Protein AF-A0A178MD14-F1 (afdb_monomer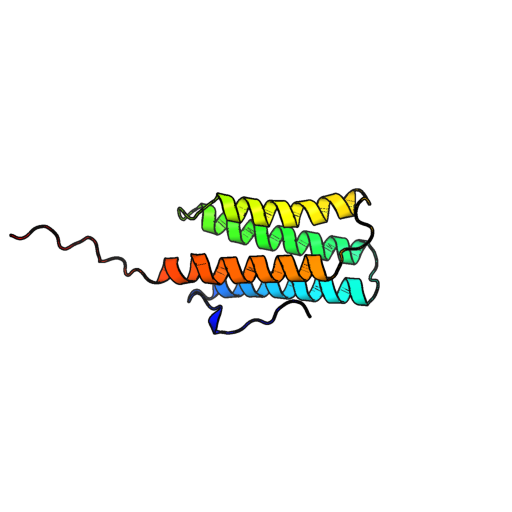)

Organism: NCBI:txid1285242

Structure (mmCIF, N/CA/C/O backbone):
data_AF-A0A178MD14-F1
#
_entry.id   AF-A0A178MD14-F1
#
loop_
_atom_site.group_PDB
_atom_site.id
_atom_site.type_symbol
_atom_site.label_atom_id
_atom_site.label_alt_id
_atom_site.label_comp_id
_atom_site.label_asym_id
_atom_site.label_entity_id
_atom_site.label_seq_id
_atom_site.pdbx_PDB_ins_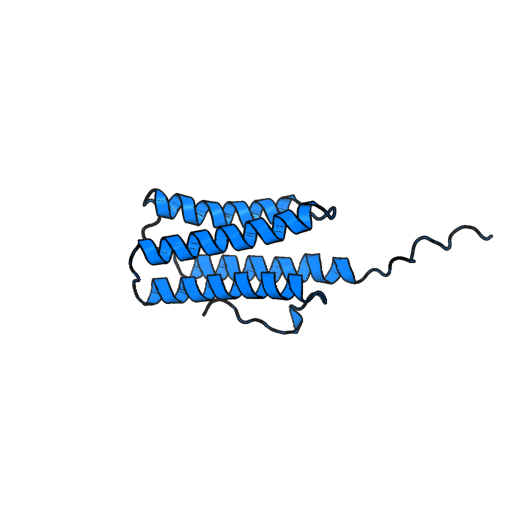code
_atom_site.Cartn_x
_atom_site.Cartn_y
_atom_site.Cartn_z
_atom_site.occupancy
_atom_site.B_iso_or_equiv
_atom_site.auth_seq_id
_atom_site.auth_comp_id
_atom_site.auth_asym_id
_atom_site.auth_atom_id
_atom_site.pdbx_PDB_model_num
ATOM 1 N N . MET A 1 1 ? -11.196 -6.171 -1.883 1.00 85.44 1 MET A N 1
ATOM 2 C CA . MET A 1 1 ? -10.036 -6.292 -2.787 1.00 85.44 1 MET A CA 1
ATOM 3 C C . MET A 1 1 ? -9.678 -4.927 -3.364 1.00 85.44 1 MET A C 1
ATOM 5 O O . MET A 1 1 ? -10.593 -4.176 -3.715 1.00 85.44 1 MET A O 1
ATOM 9 N N . ILE A 1 2 ? -8.381 -4.612 -3.435 1.00 94.25 2 ILE A N 1
ATOM 10 C CA . ILE A 1 2 ? -7.825 -3.321 -3.877 1.00 94.25 2 ILE A CA 1
ATOM 11 C C . ILE A 1 2 ? -7.278 -3.395 -5.301 1.00 94.25 2 ILE A C 1
ATOM 13 O O . ILE A 1 2 ? -7.577 -2.521 -6.110 1.00 94.25 2 ILE A O 1
ATOM 17 N N . ALA A 1 3 ? -6.505 -4.434 -5.618 1.00 90.88 3 ALA A N 1
ATOM 18 C CA . ALA A 1 3 ? -5.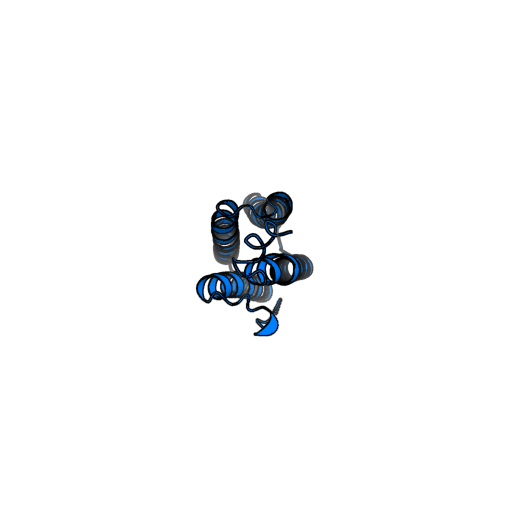884 -4.609 -6.927 1.00 90.88 3 ALA A CA 1
ATOM 19 C C . ALA A 1 3 ? -5.620 -6.092 -7.217 1.00 90.88 3 ALA A C 1
ATOM 21 O O . ALA A 1 3 ? -5.420 -6.878 -6.295 1.00 90.88 3 ALA A O 1
ATOM 22 N N . ILE A 1 4 ? -5.594 -6.475 -8.492 1.00 91.94 4 ILE A N 1
ATOM 23 C CA . ILE A 1 4 ? -5.219 -7.823 -8.936 1.00 91.94 4 ILE A CA 1
ATOM 24 C C . ILE A 1 4 ? -3.991 -7.696 -9.831 1.00 91.94 4 ILE A C 1
ATOM 26 O O . ILE A 1 4 ? -3.924 -6.789 -10.660 1.00 91.94 4 ILE A O 1
ATOM 30 N N . TRP A 1 5 ? -3.028 -8.603 -9.660 1.00 92.94 5 TRP A N 1
ATOM 31 C CA . TRP A 1 5 ? -1.923 -8.730 -10.600 1.00 92.94 5 TRP A CA 1
ATOM 32 C C . TRP A 1 5 ? -2.427 -9.265 -11.942 1.00 92.94 5 TRP A C 1
ATOM 34 O O . TRP A 1 5 ? -3.032 -10.334 -12.004 1.00 92.94 5 TRP A O 1
ATOM 44 N N . ASP A 1 6 ? -2.125 -8.537 -13.010 1.00 91.06 6 ASP A N 1
ATOM 45 C CA . ASP A 1 6 ? -2.3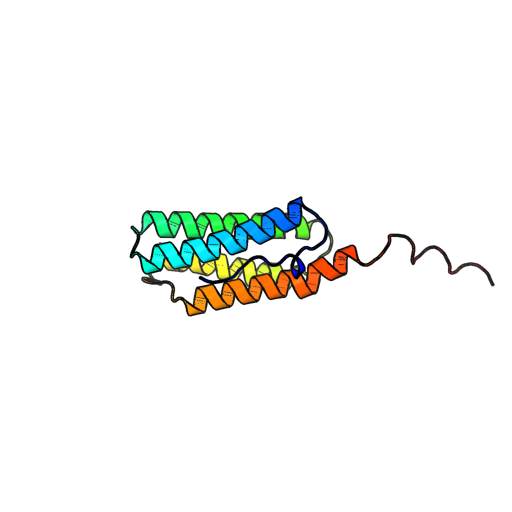50 -8.943 -14.392 1.00 91.06 6 ASP A CA 1
ATOM 46 C C . ASP A 1 6 ? -0.986 -9.035 -15.088 1.00 91.06 6 ASP A C 1
ATOM 48 O O . ASP A 1 6 ? -0.125 -8.190 -14.854 1.00 91.06 6 ASP A O 1
ATOM 52 N N . ASN A 1 7 ? -0.767 -10.033 -15.949 1.00 89.38 7 ASN A N 1
ATOM 53 C CA . ASN A 1 7 ? 0.516 -10.202 -16.646 1.00 89.38 7 ASN A CA 1
ATOM 54 C C . ASN A 1 7 ? 0.894 -9.003 -17.532 1.00 89.38 7 ASN A C 1
ATOM 56 O O . ASN A 1 7 ? 2.066 -8.832 -17.847 1.00 89.38 7 ASN A O 1
ATOM 60 N N . ARG A 1 8 ? -0.059 -8.139 -17.894 1.00 89.62 8 ARG A N 1
ATOM 61 C CA . ARG A 1 8 ? 0.193 -6.859 -18.574 1.00 89.62 8 ARG A CA 1
ATOM 62 C C . ARG A 1 8 ? 0.924 -5.837 -17.699 1.00 89.62 8 ARG A C 1
ATOM 64 O O . ARG A 1 8 ? 1.373 -4.826 -18.224 1.00 89.62 8 ARG A O 1
ATOM 71 N N . LEU A 1 9 ? 0.988 -6.066 -16.387 1.00 89.25 9 LEU A N 1
ATOM 72 C CA . LEU A 1 9 ? 1.786 -5.283 -15.442 1.00 89.25 9 LEU A CA 1
ATOM 73 C C . LEU A 1 9 ? 3.230 -5.782 -15.346 1.00 89.25 9 LEU A C 1
ATOM 75 O O . LEU A 1 9 ? 4.036 -5.118 -14.707 1.00 89.25 9 LEU A O 1
ATOM 79 N N . SER A 1 10 ? 3.556 -6.931 -15.948 1.00 91.56 10 SER A N 1
ATOM 80 C CA . SER A 1 10 ? 4.933 -7.416 -15.975 1.00 91.56 10 SER A CA 1
ATOM 81 C C . SER A 1 10 ? 5.825 -6.418 -16.698 1.00 91.56 10 SER A C 1
ATOM 83 O O . SER A 1 10 ? 5.476 -5.920 -17.773 1.00 91.56 10 SER A O 1
ATOM 85 N N . VAL A 1 11 ? 6.990 -6.164 -16.115 1.00 88.12 11 VAL A N 1
ATOM 86 C CA . VAL A 1 11 ? 8.015 -5.307 -16.709 1.00 88.12 11 VAL A CA 1
ATOM 87 C C . VAL A 1 11 ? 9.149 -6.110 -17.322 1.00 88.12 11 VAL A C 1
ATOM 89 O O . VAL A 1 11 ? 10.128 -5.504 -17.715 1.00 88.12 11 VAL A O 1
ATOM 92 N N . GLY A 1 12 ? 9.038 -7.442 -17.408 1.00 88.81 12 GLY A N 1
ATOM 93 C CA . GLY A 1 12 ? 10.033 -8.317 -18.041 1.00 88.81 12 GLY A CA 1
ATOM 94 C C . GLY A 1 12 ? 11.181 -8.775 -17.133 1.00 88.81 12 GLY A C 1
ATOM 95 O O . GLY A 1 12 ? 11.955 -9.646 -17.524 1.00 88.81 12 GLY A O 1
ATOM 96 N N . ASP A 1 13 ? 11.272 -8.259 -15.904 1.00 88.50 13 ASP A N 1
ATOM 97 C CA . ASP A 1 13 ? 12.207 -8.725 -14.871 1.00 88.50 13 ASP A CA 1
ATOM 98 C C . ASP A 1 13 ? 11.442 -9.432 -13.746 1.00 88.50 13 ASP A C 1
ATOM 100 O O . ASP A 1 13 ? 10.608 -8.841 -13.060 1.00 88.50 13 ASP A O 1
ATOM 104 N N . ALA A 1 14 ? 11.747 -10.713 -13.531 1.00 91.81 14 ALA A N 1
ATOM 105 C CA . ALA A 1 14 ? 11.039 -11.540 -12.557 1.00 91.81 14 ALA A CA 1
ATOM 106 C C . ALA A 1 14 ? 11.206 -11.067 -11.101 1.00 91.81 14 ALA A C 1
ATOM 108 O O . ALA A 1 14 ? 10.298 -11.270 -10.289 1.00 91.81 14 ALA A O 1
ATOM 109 N N . GLY A 1 15 ? 12.349 -10.461 -10.766 1.00 91.56 15 GLY A N 1
ATOM 110 C CA . GLY A 1 15 ? 12.607 -9.884 -9.449 1.00 91.56 15 GLY A CA 1
ATOM 111 C C . GLY A 1 15 ? 11.766 -8.634 -9.226 1.00 91.56 15 GLY A C 1
ATOM 112 O O . GLY A 1 15 ? 11.097 -8.522 -8.199 1.00 91.56 15 GLY A O 1
ATOM 113 N N . ILE A 1 16 ? 11.710 -7.752 -10.224 1.00 90.38 16 ILE A N 1
ATOM 114 C CA . ILE A 1 16 ? 10.875 -6.546 -10.181 1.00 90.38 16 ILE A CA 1
ATOM 115 C C . ILE A 1 16 ? 9.390 -6.904 -10.101 1.00 90.38 16 ILE A C 1
ATOM 117 O O . ILE A 1 16 ? 8.674 -6.426 -9.222 1.00 90.38 16 ILE A O 1
ATOM 121 N N . ASP A 1 17 ? 8.940 -7.834 -10.941 1.00 93.25 17 ASP A N 1
ATOM 122 C CA . ASP A 1 17 ? 7.558 -8.308 -10.934 1.00 93.25 17 ASP A CA 1
ATOM 123 C C . ASP A 1 17 ? 7.177 -8.938 -9.583 1.00 93.25 17 ASP A C 1
ATOM 125 O O . ASP A 1 17 ? 6.021 -8.894 -9.154 1.00 93.25 17 ASP A O 1
ATOM 129 N N . ALA A 1 18 ? 8.122 -9.589 -8.895 1.00 95.69 18 ALA A N 1
ATOM 130 C CA . ALA A 1 18 ? 7.891 -10.118 -7.553 1.00 95.69 18 ALA A CA 1
ATOM 131 C C . ALA A 1 18 ? 7.710 -8.993 -6.519 1.00 95.69 18 ALA A C 1
ATOM 133 O O . ALA A 1 18 ? 6.806 -9.078 -5.682 1.00 95.69 18 ALA A O 1
ATOM 134 N N . GLU A 1 19 ? 8.503 -7.923 -6.599 1.00 95.50 19 GLU A N 1
ATOM 135 C CA . GLU A 1 19 ? 8.353 -6.738 -5.747 1.00 95.50 19 GLU A CA 1
ATOM 136 C C . GLU A 1 19 ? 7.018 -6.022 -5.991 1.00 95.50 19 GLU A C 1
ATOM 138 O O . GLU A 1 19 ? 6.303 -5.698 -5.037 1.00 95.50 19 GLU A O 1
ATOM 143 N N . HIS A 1 20 ? 6.616 -5.843 -7.253 1.00 95.69 20 HIS A N 1
ATOM 144 C CA . HIS A 1 20 ? 5.320 -5.250 -7.588 1.00 95.69 20 HIS A CA 1
ATOM 145 C C . HIS A 1 20 ? 4.149 -6.065 -7.048 1.00 95.69 20 HIS A C 1
ATOM 147 O O . HIS A 1 20 ? 3.234 -5.499 -6.441 1.00 95.69 20 HIS A O 1
ATOM 153 N N . ARG A 1 21 ? 4.184 -7.392 -7.229 1.00 97.00 21 ARG A N 1
ATOM 154 C CA . ARG A 1 21 ? 3.171 -8.309 -6.684 1.00 97.00 21 ARG A CA 1
ATOM 155 C C . ARG A 1 21 ? 3.098 -8.229 -5.168 1.00 97.00 21 ARG A C 1
ATOM 157 O O . ARG A 1 21 ? 1.997 -8.211 -4.621 1.00 97.00 21 ARG A O 1
ATOM 164 N N . LEU A 1 22 ? 4.242 -8.142 -4.491 1.00 97.69 22 LEU A N 1
ATOM 165 C CA . LEU A 1 22 ? 4.290 -8.005 -3.038 1.00 97.69 22 LEU A CA 1
ATOM 166 C C . LEU A 1 22 ? 3.549 -6.747 -2.568 1.00 97.69 22 LEU A C 1
ATOM 168 O O . LEU A 1 22 ? 2.738 -6.835 -1.648 1.00 97.69 22 LEU A O 1
ATOM 172 N N . VAL A 1 23 ? 3.770 -5.596 -3.208 1.00 97.56 23 VAL A N 1
ATOM 173 C CA . VAL A 1 23 ? 3.080 -4.351 -2.832 1.00 97.56 23 VAL A CA 1
ATOM 174 C C . VAL A 1 23 ? 1.568 -4.456 -3.051 1.00 97.56 23 VAL A C 1
ATOM 176 O O . VAL A 1 23 ? 0.801 -4.081 -2.163 1.00 97.56 23 VAL A O 1
ATOM 179 N N . LEU A 1 24 ? 1.117 -5.024 -4.176 1.00 97.06 24 LEU A N 1
ATOM 180 C CA . LEU A 1 24 ? -0.316 -5.244 -4.416 1.00 97.06 24 LEU A CA 1
ATOM 181 C C . LEU A 1 24 ? -0.939 -6.205 -3.392 1.00 97.06 24 LEU A C 1
ATOM 183 O O . LEU A 1 24 ? -2.045 -5.959 -2.907 1.00 97.06 24 LEU A O 1
ATOM 187 N N . ASN A 1 25 ? -0.226 -7.271 -3.024 1.00 97.75 25 ASN A N 1
ATOM 188 C CA . ASN A 1 25 ? -0.680 -8.227 -2.016 1.00 97.75 25 ASN A CA 1
ATOM 189 C C . ASN A 1 25 ? -0.819 -7.577 -0.638 1.00 97.75 25 ASN A C 1
ATOM 191 O O . ASN A 1 25 ? -1.842 -7.771 0.009 1.00 97.75 25 ASN A O 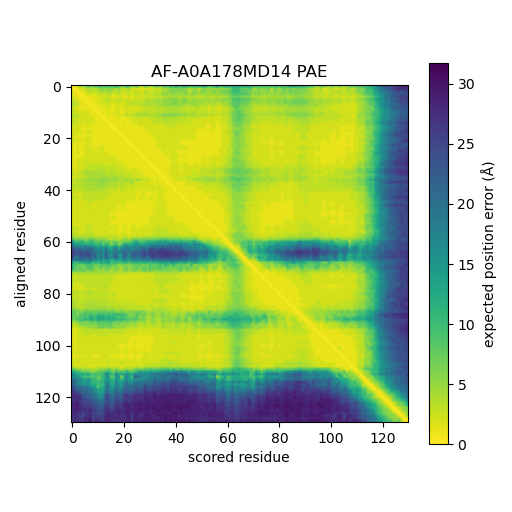1
ATOM 195 N N . LEU A 1 26 ? 0.144 -6.749 -0.223 1.00 98.00 26 LEU A N 1
ATOM 196 C CA . LEU A 1 26 ? 0.086 -6.027 1.052 1.00 98.00 26 LEU A CA 1
ATOM 197 C C . LEU A 1 26 ? -1.076 -5.024 1.100 1.00 98.00 26 LEU A C 1
ATOM 199 O O . LEU A 1 26 ? -1.714 -4.866 2.137 1.00 98.00 26 LEU A O 1
ATOM 203 N N . LEU A 1 27 ? -1.408 -4.379 -0.022 1.00 97.12 27 LEU A N 1
ATOM 204 C CA . LEU A 1 27 ? -2.593 -3.517 -0.110 1.00 97.12 27 LEU A CA 1
ATOM 205 C C . LEU A 1 27 ? -3.903 -4.311 0.011 1.00 97.12 27 LEU A C 1
ATOM 207 O O . LEU A 1 27 ? -4.841 -3.856 0.664 1.00 97.12 27 LEU A O 1
ATOM 211 N N . ASN A 1 28 ? -3.974 -5.497 -0.597 1.00 97.12 28 ASN A N 1
ATOM 212 C CA . ASN A 1 28 ? -5.122 -6.391 -0.439 1.00 97.12 28 ASN A CA 1
ATOM 213 C C . ASN A 1 28 ? -5.233 -6.940 0.988 1.00 97.12 28 ASN A C 1
ATOM 215 O O . ASN A 1 28 ? -6.340 -7.038 1.510 1.00 97.12 28 ASN A O 1
ATOM 219 N N . GLU A 1 29 ? -4.109 -7.272 1.621 1.00 96.06 29 GLU A N 1
ATOM 220 C CA . GLU A 1 29 ? -4.063 -7.704 3.017 1.00 96.06 29 GLU A CA 1
ATOM 221 C C . GLU A 1 29 ? -4.549 -6.591 3.946 1.00 96.06 29 GLU A C 1
ATOM 223 O O . GLU A 1 29 ? -5.387 -6.852 4.805 1.00 96.06 29 GLU A O 1
ATOM 228 N N . LEU A 1 30 ? -4.122 -5.342 3.714 1.00 95.38 30 LEU A N 1
ATOM 229 C CA . LEU A 1 30 ? -4.614 -4.178 4.453 1.00 95.38 30 LEU A CA 1
ATOM 230 C C . LEU A 1 30 ? -6.145 -4.047 4.368 1.00 95.38 30 LEU A C 1
ATOM 232 O O . LEU A 1 30 ? -6.810 -3.871 5.384 1.00 95.38 30 LEU A O 1
ATOM 236 N N . ASP A 1 31 ? -6.729 -4.207 3.181 1.00 95.06 31 ASP A N 1
ATOM 237 C CA . ASP A 1 31 ? -8.189 -4.173 3.000 1.00 95.06 31 ASP A CA 1
ATOM 238 C C . ASP A 1 31 ? -8.901 -5.282 3.793 1.00 95.06 31 ASP A C 1
ATOM 240 O O . ASP A 1 31 ? -9.949 -5.035 4.390 1.00 95.06 31 ASP A O 1
ATOM 244 N N . VAL A 1 32 ? -8.306 -6.477 3.879 1.00 94.12 32 VAL A N 1
ATOM 245 C CA . VAL A 1 32 ? -8.840 -7.581 4.691 1.00 94.12 32 VAL A CA 1
ATOM 246 C C . VAL A 1 32 ? -8.718 -7.292 6.186 1.00 94.12 32 VAL A C 1
ATOM 248 O O . VAL A 1 32 ? -9.714 -7.425 6.896 1.00 94.12 32 VAL A O 1
ATOM 251 N N . VAL A 1 33 ? -7.544 -6.879 6.683 1.00 93.31 33 VAL A N 1
ATOM 252 C CA . VAL A 1 33 ? -7.342 -6.631 8.126 1.00 93.31 33 VAL A CA 1
ATOM 253 C C . VAL A 1 33 ? -8.252 -5.515 8.641 1.00 93.31 33 VAL A C 1
ATOM 255 O O . VAL A 1 33 ? -8.749 -5.617 9.761 1.00 93.31 33 VAL A O 1
ATOM 258 N N . PHE A 1 34 ? -8.551 -4.498 7.823 1.00 88.31 34 PHE A N 1
ATOM 259 C CA . PHE A 1 34 ? -9.548 -3.485 8.177 1.00 88.31 34 PHE A CA 1
ATOM 260 C C . PHE A 1 34 ? -10.976 -4.032 8.136 1.00 88.31 34 PHE A C 1
ATOM 262 O O . PHE A 1 34 ? -11.741 -3.780 9.067 1.00 88.31 34 PHE A O 1
ATOM 269 N N . ALA A 1 35 ? -11.339 -4.808 7.110 1.00 89.56 35 ALA A N 1
ATOM 270 C CA . ALA A 1 35 ? -12.683 -5.376 6.985 1.00 89.56 35 ALA A CA 1
ATOM 271 C C . ALA A 1 35 ? -13.056 -6.311 8.149 1.00 89.56 35 ALA A C 1
ATOM 273 O O . ALA A 1 35 ? -14.223 -6.373 8.533 1.00 89.56 35 ALA A O 1
ATOM 274 N N . VAL A 1 36 ? -12.077 -7.015 8.726 1.00 92.56 36 VAL A N 1
ATOM 275 C CA . VAL A 1 36 ? -12.287 -7.924 9.869 1.00 92.56 36 VAL A CA 1
ATOM 276 C C . VAL A 1 36 ? -12.038 -7.270 11.231 1.00 92.56 36 VAL A C 1
ATOM 278 O O . VAL A 1 36 ? -12.029 -7.974 12.238 1.00 92.56 36 VAL A O 1
ATOM 281 N N . ALA A 1 37 ? -11.819 -5.950 11.276 1.00 91.31 37 ALA A N 1
ATOM 282 C CA . ALA A 1 37 ? -11.478 -5.212 12.495 1.00 91.31 37 ALA A CA 1
ATOM 283 C C . ALA A 1 37 ? -10.318 -5.864 13.278 1.00 91.31 37 ALA A C 1
ATOM 285 O O . ALA A 1 37 ? -10.401 -6.090 14.488 1.00 91.31 37 ALA A O 1
ATOM 286 N N . ALA A 1 38 ? -9.240 -6.207 12.566 1.00 93.06 38 ALA A N 1
ATOM 287 C CA . ALA A 1 38 ? -8.083 -6.868 13.153 1.00 93.06 38 ALA A CA 1
ATOM 288 C C . ALA A 1 38 ? -7.466 -6.041 14.301 1.00 93.06 38 ALA A C 1
ATOM 290 O O . ALA A 1 38 ? -7.554 -4.808 14.305 1.00 93.06 38 ALA A O 1
ATOM 291 N N . PRO A 1 39 ? -6.780 -6.691 15.261 1.00 93.88 39 PRO A N 1
ATOM 292 C CA . PRO A 1 39 ? -6.098 -5.989 16.340 1.00 93.88 39 PRO A CA 1
ATOM 293 C C . PRO A 1 39 ? -5.127 -4.929 15.815 1.00 93.88 39 PRO A C 1
ATOM 295 O O . PRO A 1 39 ? -4.438 -5.146 14.817 1.00 93.88 39 PRO A O 1
ATOM 298 N N . ARG A 1 40 ? -4.998 -3.814 16.543 1.00 91.69 40 ARG A N 1
ATOM 299 C CA . ARG A 1 40 ? -4.176 -2.663 16.133 1.00 91.69 40 ARG A CA 1
ATOM 300 C C . ARG A 1 40 ? -2.746 -3.049 15.722 1.00 91.69 40 ARG A C 1
ATOM 302 O O . ARG A 1 40 ? -2.222 -2.533 14.741 1.00 91.69 40 ARG A O 1
ATOM 309 N N . VAL A 1 41 ? -2.143 -3.993 16.448 1.00 94.00 41 VAL A N 1
ATOM 310 C CA . VAL A 1 41 ? -0.792 -4.518 16.178 1.00 94.00 41 VAL A CA 1
ATOM 311 C C . VAL A 1 41 ? -0.680 -5.242 14.830 1.00 94.00 41 VAL A C 1
ATOM 313 O O . VAL A 1 41 ? 0.368 -5.194 14.195 1.00 94.00 41 VAL A O 1
ATOM 316 N N . VAL A 1 42 ? -1.749 -5.894 14.365 1.00 95.50 42 VAL A N 1
ATOM 317 C CA . VAL A 1 42 ? -1.777 -6.593 13.070 1.00 95.50 42 VAL A CA 1
ATOM 318 C C . VAL A 1 42 ? -1.783 -5.578 11.931 1.00 95.50 42 VAL A C 1
ATOM 320 O O . VAL A 1 42 ? -0.987 -5.690 11.002 1.00 95.50 42 VAL A O 1
ATOM 323 N N . VAL A 1 43 ? -2.626 -4.550 12.040 1.00 94.31 43 VAL A N 1
ATOM 324 C CA . VAL A 1 43 ? -2.675 -3.444 11.073 1.00 94.31 43 VAL A CA 1
ATOM 325 C C . VAL A 1 43 ? -1.330 -2.717 11.010 1.00 94.31 43 VAL A C 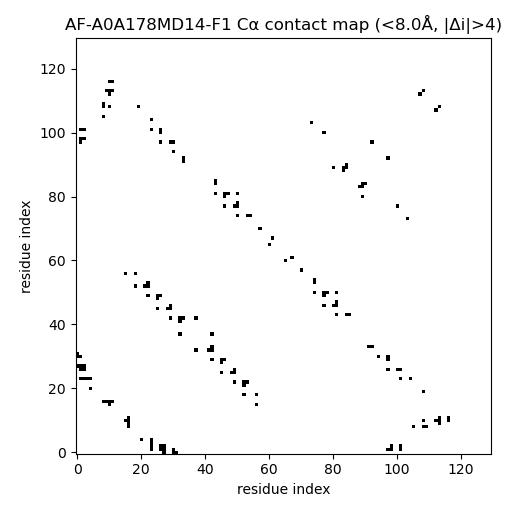1
ATOM 327 O O . VAL A 1 43 ? -0.821 -2.452 9.924 1.00 94.31 43 VAL A O 1
ATOM 330 N N . GLU A 1 44 ? -0.720 -2.454 12.167 1.00 95.00 44 GLU A N 1
ATOM 331 C CA . GLU A 1 44 ? 0.601 -1.828 12.262 1.00 95.00 44 GLU A CA 1
ATOM 332 C C . GLU A 1 44 ? 1.669 -2.638 11.518 1.00 95.00 44 GLU A C 1
ATOM 334 O O . GLU A 1 44 ? 2.349 -2.113 10.638 1.00 95.00 44 GLU A O 1
ATOM 339 N N . LYS A 1 45 ? 1.754 -3.947 11.786 1.00 96.81 45 LYS A N 1
ATOM 340 C CA . LYS A 1 45 ? 2.687 -4.860 11.106 1.00 96.81 45 LYS A CA 1
ATOM 341 C C . LYS A 1 45 ? 2.490 -4.871 9.587 1.00 96.81 45 LYS A C 1
ATOM 343 O O . LYS A 1 45 ? 3.479 -4.897 8.851 1.00 96.81 45 LYS A O 1
ATOM 348 N N . ALA A 1 46 ? 1.241 -4.841 9.121 1.00 96.50 46 ALA A N 1
ATOM 349 C CA . ALA A 1 46 ? 0.915 -4.796 7.698 1.00 96.50 46 ALA A CA 1
ATOM 350 C C . ALA A 1 46 ? 1.344 -3.463 7.052 1.00 96.50 46 ALA A C 1
ATOM 352 O O . ALA A 1 46 ? 1.958 -3.464 5.983 1.00 96.50 46 ALA A O 1
ATOM 353 N N . LEU A 1 47 ? 1.110 -2.328 7.721 1.00 96.81 47 LEU A N 1
ATOM 354 C CA . LEU A 1 47 ? 1.565 -1.010 7.260 1.00 96.81 47 LEU A CA 1
ATOM 355 C C . LEU A 1 47 ? 3.091 -0.911 7.214 1.00 96.81 47 LEU A C 1
ATOM 357 O O . LEU A 1 47 ? 3.650 -0.437 6.226 1.00 96.81 47 LEU A O 1
ATOM 361 N N . GLU A 1 48 ? 3.786 -1.403 8.238 1.00 97.88 48 GLU A N 1
ATOM 362 C CA . GLU A 1 48 ? 5.246 -1.462 8.227 1.00 97.88 48 GLU A CA 1
ATOM 363 C C . GLU A 1 48 ? 5.782 -2.334 7.085 1.00 97.88 48 GLU A C 1
ATOM 365 O O . GLU A 1 48 ? 6.791 -2.001 6.457 1.00 97.88 48 GLU A O 1
ATOM 370 N N . ALA A 1 49 ? 5.140 -3.476 6.821 1.00 98.25 49 ALA A N 1
ATOM 371 C CA . ALA A 1 49 ? 5.519 -4.350 5.720 1.00 98.25 49 ALA A CA 1
ATOM 372 C C . ALA A 1 49 ? 5.351 -3.642 4.371 1.00 98.25 49 ALA A C 1
ATOM 374 O O . ALA A 1 49 ? 6.258 -3.722 3.538 1.00 98.25 49 ALA A O 1
ATOM 375 N N . LEU A 1 50 ? 4.255 -2.894 4.193 1.00 98.06 50 LEU A N 1
ATOM 376 C CA . LEU A 1 50 ? 4.016 -2.072 3.009 1.00 98.06 50 LEU A CA 1
ATOM 377 C C . LEU A 1 50 ? 5.090 -0.991 2.841 1.00 98.06 50 LEU A C 1
ATOM 379 O O . LEU A 1 50 ? 5.686 -0.903 1.768 1.00 98.06 50 LEU A O 1
ATOM 383 N N . VAL A 1 51 ? 5.391 -0.222 3.895 1.00 97.81 51 VAL A N 1
ATOM 384 C CA . VAL A 1 51 ? 6.462 0.792 3.878 1.00 97.81 51 VAL A CA 1
ATOM 385 C C . VAL A 1 51 ? 7.786 0.156 3.462 1.00 97.81 51 VAL A C 1
ATOM 387 O O . VAL A 1 51 ? 8.416 0.606 2.509 1.00 97.81 51 VAL A O 1
ATOM 390 N N . ARG A 1 52 ? 8.186 -0.943 4.114 1.00 97.56 52 ARG A N 1
ATOM 391 C CA . ARG A 1 52 ? 9.447 -1.631 3.807 1.00 97.56 52 ARG A CA 1
ATOM 392 C C . ARG A 1 52 ? 9.504 -2.146 2.368 1.00 97.56 52 ARG A C 1
ATOM 394 O O . ARG A 1 52 ? 10.570 -2.092 1.761 1.00 97.56 52 ARG A O 1
ATOM 401 N N . ALA A 1 53 ? 8.404 -2.674 1.834 1.00 96.81 53 ALA A N 1
ATOM 402 C CA . ALA A 1 53 ? 8.351 -3.159 0.457 1.00 96.81 53 ALA A CA 1
ATOM 403 C C . ALA A 1 53 ? 8.537 -2.012 -0.548 1.00 96.81 53 ALA A C 1
ATOM 405 O O . ALA A 1 53 ? 9.394 -2.107 -1.423 1.00 96.81 53 ALA A O 1
ATOM 406 N N . VAL A 1 54 ? 7.811 -0.908 -0.359 1.00 95.25 54 VAL A N 1
ATOM 407 C CA . VAL A 1 54 ? 7.893 0.285 -1.214 1.00 95.25 54 VAL A CA 1
ATOM 408 C C . VAL A 1 54 ? 9.282 0.924 -1.155 1.00 95.25 54 VAL A C 1
ATOM 410 O O . VAL A 1 54 ? 9.873 1.199 -2.197 1.00 95.25 54 VAL A O 1
ATOM 413 N N . SER A 1 55 ? 9.841 1.118 0.044 1.00 93.00 55 SER A N 1
ATOM 414 C CA . SER A 1 55 ? 11.170 1.717 0.205 1.00 93.00 55 SER A CA 1
ATOM 415 C C . SER A 1 55 ? 12.271 0.875 -0.437 1.00 93.00 55 SER A C 1
ATOM 417 O O . SER A 1 55 ? 13.168 1.433 -1.061 1.00 93.00 55 SER A O 1
ATOM 419 N N . ARG A 1 56 ? 12.217 -0.460 -0.313 1.00 92.25 56 ARG A N 1
ATOM 420 C CA . ARG A 1 56 ? 13.206 -1.344 -0.953 1.00 92.25 56 ARG A CA 1
ATOM 421 C C . ARG A 1 56 ? 13.153 -1.253 -2.473 1.00 92.25 56 ARG A C 1
ATOM 423 O O . ARG A 1 56 ? 14.201 -1.090 -3.090 1.00 92.25 56 ARG A O 1
ATOM 430 N N . HIS A 1 57 ? 11.951 -1.312 -3.041 1.00 91.62 57 HIS A N 1
ATOM 431 C CA . HIS A 1 57 ? 11.751 -1.222 -4.483 1.00 91.62 57 HIS A CA 1
ATOM 432 C C . HIS A 1 57 ? 12.319 0.093 -5.043 1.00 91.62 57 HIS A C 1
ATOM 434 O O . HIS A 1 57 ? 13.173 0.089 -5.926 1.00 91.62 57 HIS A O 1
ATOM 440 N N . PHE A 1 58 ? 11.966 1.232 -4.439 1.00 89.00 58 PHE A N 1
ATOM 441 C CA . PHE A 1 58 ? 12.471 2.527 -4.903 1.00 89.00 58 PHE A CA 1
ATOM 442 C C . PHE A 1 58 ? 13.952 2.777 -4.605 1.00 89.00 58 PHE A C 1
ATOM 444 O O . PHE A 1 58 ? 14.591 3.512 -5.356 1.00 89.00 58 PHE A O 1
ATOM 451 N N . ALA A 1 59 ? 14.521 2.193 -3.545 1.00 85.94 59 ALA A N 1
ATOM 452 C CA . ALA A 1 59 ? 15.959 2.277 -3.287 1.00 85.94 59 ALA A CA 1
ATOM 453 C C . ALA A 1 59 ? 16.772 1.573 -4.385 1.00 85.94 59 ALA A C 1
ATOM 455 O O . ALA A 1 59 ? 17.846 2.046 -4.753 1.00 85.94 59 ALA A O 1
ATOM 456 N N . ARG A 1 60 ? 16.236 0.478 -4.939 1.00 78.12 60 ARG A N 1
ATOM 457 C CA . ARG A 1 60 ? 16.818 -0.221 -6.087 1.00 78.12 60 ARG A CA 1
ATOM 458 C C . ARG A 1 60 ? 16.806 0.672 -7.329 1.00 78.12 60 ARG A C 1
ATOM 460 O O . ARG A 1 60 ? 17.843 0.850 -7.960 1.00 78.12 60 ARG A O 1
ATOM 467 N N . ASP A 1 61 ? 15.684 1.326 -7.612 1.00 69.12 61 ASP A N 1
ATOM 468 C CA . ASP A 1 61 ? 15.546 2.212 -8.776 1.00 69.12 61 ASP A CA 1
ATOM 469 C C . ASP A 1 61 ? 16.345 3.520 -8.660 1.00 69.12 61 ASP A C 1
ATOM 471 O O . ASP A 1 61 ? 16.768 4.087 -9.666 1.00 69.12 61 ASP A O 1
ATOM 475 N N . ALA A 1 62 ? 16.588 4.007 -7.438 1.00 61.19 62 ALA A N 1
ATOM 476 C CA . ALA A 1 62 ? 17.414 5.192 -7.191 1.00 61.19 62 ALA A CA 1
ATOM 477 C C . ALA A 1 62 ? 18.886 4.992 -7.599 1.00 61.19 62 ALA A C 1
ATOM 479 O O . ALA A 1 62 ? 19.591 5.972 -7.824 1.00 61.19 62 ALA A O 1
ATOM 480 N N . SER A 1 63 ? 19.339 3.740 -7.728 1.00 56.69 63 SER A N 1
ATOM 481 C CA . SER A 1 63 ? 20.666 3.413 -8.262 1.00 56.69 63 SER A CA 1
ATOM 482 C C . SER A 1 63 ? 20.744 3.448 -9.799 1.00 56.69 63 SER A C 1
ATOM 484 O O . SER A 1 63 ? 21.839 3.340 -10.342 1.00 56.69 63 SER A O 1
ATOM 486 N N . ALA A 1 64 ? 19.607 3.623 -10.491 1.00 55.94 64 ALA A N 1
ATOM 487 C CA . ALA A 1 64 ? 19.464 3.455 -11.940 1.00 55.94 64 ALA A CA 1
ATOM 488 C C . ALA A 1 64 ? 18.965 4.716 -12.699 1.00 55.94 64 ALA A C 1
ATOM 490 O O . ALA A 1 64 ? 18.372 4.590 -13.765 1.00 55.94 64 ALA A O 1
ATOM 491 N N . ASP A 1 65 ? 19.192 5.934 -12.184 1.00 51.88 65 ASP A N 1
ATOM 492 C CA . ASP A 1 65 ? 18.851 7.225 -12.839 1.00 51.88 65 ASP A CA 1
ATOM 493 C C . ASP A 1 65 ? 17.345 7.464 -13.158 1.00 51.88 65 ASP A C 1
ATOM 495 O O . ASP A 1 65 ? 16.980 8.272 -14.017 1.00 51.88 65 ASP A O 1
ATOM 499 N N . GLY A 1 66 ? 16.427 6.812 -12.429 1.00 54.78 66 GLY A N 1
ATOM 500 C CA . GLY A 1 66 ? 14.970 6.992 -12.577 1.00 54.78 66 GLY A CA 1
ATOM 501 C C . GLY A 1 66 ? 14.383 8.265 -11.917 1.00 54.78 66 GLY A C 1
ATOM 502 O O . GLY A 1 66 ? 15.035 8.911 -11.094 1.00 54.78 66 GLY A O 1
ATOM 503 N N . PRO A 1 67 ? 13.118 8.664 -12.209 1.00 59.25 67 PRO A N 1
ATOM 504 C CA . PRO A 1 67 ? 12.557 9.953 -11.787 1.00 59.25 67 PRO A CA 1
ATOM 505 C C . PRO A 1 67 ? 12.172 9.986 -10.294 1.00 59.25 67 PRO A C 1
ATOM 507 O O . PRO A 1 67 ? 11.000 9.833 -9.916 1.00 59.25 67 PRO A O 1
ATOM 510 N N . VAL A 1 68 ? 13.179 10.284 -9.466 1.00 66.38 68 VAL A N 1
ATOM 511 C CA . VAL A 1 68 ? 13.209 10.357 -7.991 1.00 66.38 68 VAL A CA 1
ATOM 512 C C . VAL A 1 68 ? 11.966 10.998 -7.356 1.00 66.38 68 VAL A C 1
ATOM 514 O O . VAL A 1 68 ? 11.454 10.516 -6.347 1.00 66.38 68 VAL A O 1
ATOM 517 N N . ARG A 1 69 ? 11.419 12.070 -7.946 1.00 69.19 69 ARG A N 1
ATOM 518 C CA . ARG A 1 69 ? 10.352 12.871 -7.312 1.00 69.19 69 ARG A CA 1
ATOM 519 C C . ARG A 1 69 ? 9.039 12.120 -7.081 1.00 69.19 69 ARG A C 1
ATOM 521 O O . ARG A 1 69 ? 8.390 12.350 -6.066 1.00 69.19 69 ARG A O 1
ATOM 528 N N . THR A 1 70 ? 8.611 11.252 -7.998 1.00 71.31 70 THR A N 1
ATOM 529 C CA . THR A 1 70 ? 7.330 10.533 -7.823 1.00 71.31 70 THR A CA 1
ATOM 530 C C . THR A 1 70 ? 7.486 9.309 -6.931 1.00 71.31 70 THR A C 1
ATOM 532 O O . THR A 1 70 ? 6.560 9.017 -6.181 1.00 71.31 70 THR A O 1
ATOM 535 N N . HIS A 1 71 ? 8.661 8.667 -6.937 1.00 83.31 71 HIS A N 1
ATOM 536 C CA . HIS A 1 71 ? 8.994 7.613 -5.973 1.00 83.31 71 HIS A CA 1
ATOM 537 C C . HIS A 1 71 ? 8.937 8.190 -4.555 1.00 83.31 71 HIS A C 1
ATOM 539 O O . HIS A 1 71 ? 8.210 7.682 -3.705 1.00 83.31 71 HIS A O 1
ATOM 545 N N . MET A 1 72 ? 9.577 9.349 -4.344 1.00 82.25 72 MET A N 1
ATOM 546 C CA . MET A 1 72 ? 9.525 10.070 -3.070 1.00 82.25 72 MET A CA 1
ATOM 547 C C . MET A 1 72 ? 8.101 10.463 -2.668 1.00 82.25 72 MET A C 1
ATOM 549 O O . MET A 1 72 ? 7.736 10.308 -1.508 1.00 82.25 72 MET A O 1
ATOM 553 N N . ALA A 1 73 ? 7.272 10.936 -3.604 1.00 87.25 73 ALA A N 1
ATOM 554 C CA . ALA A 1 73 ? 5.893 11.313 -3.294 1.00 87.25 73 ALA A CA 1
ATOM 555 C C . ALA A 1 73 ? 5.028 10.109 -2.880 1.00 87.25 73 ALA A C 1
ATOM 557 O O . ALA A 1 73 ? 4.267 10.204 -1.915 1.00 87.25 73 ALA A O 1
ATOM 558 N N . TYR A 1 74 ? 5.144 8.978 -3.586 1.00 91.50 74 TYR A N 1
ATOM 559 C CA . 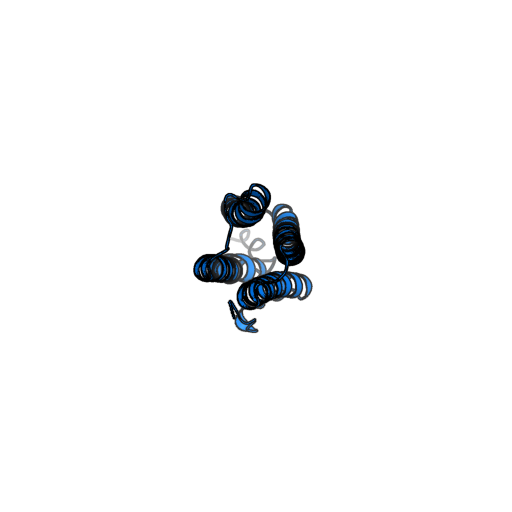TYR A 1 74 ? 4.414 7.759 -3.237 1.00 91.50 74 TYR A CA 1
ATOM 560 C C . TYR A 1 74 ? 4.904 7.189 -1.902 1.00 91.50 74 TYR A C 1
ATOM 562 O O . TYR A 1 74 ? 4.095 6.933 -1.011 1.00 91.50 74 TYR A O 1
ATOM 570 N N . GLN A 1 75 ? 6.223 7.079 -1.722 1.00 92.44 75 GLN A N 1
ATOM 571 C CA . GLN A 1 75 ? 6.826 6.615 -0.475 1.00 92.44 75 GLN A CA 1
ATOM 572 C C . GLN A 1 75 ? 6.401 7.481 0.715 1.00 92.44 75 GLN A C 1
ATOM 574 O O . GLN A 1 75 ? 5.906 6.953 1.707 1.00 92.44 75 GLN A O 1
ATOM 579 N N . ALA A 1 76 ? 6.484 8.809 0.592 1.00 92.69 76 ALA A N 1
ATOM 580 C CA . ALA A 1 76 ? 6.080 9.728 1.653 1.00 92.69 76 ALA A CA 1
ATOM 581 C C . ALA A 1 76 ? 4.600 9.572 2.037 1.00 92.69 76 ALA A C 1
ATOM 583 O O . ALA A 1 76 ? 4.242 9.771 3.201 1.00 92.69 76 ALA A O 1
ATOM 584 N N . ARG A 1 77 ? 3.734 9.212 1.079 1.00 94.19 77 ARG A N 1
ATOM 585 C CA . ARG A 1 77 ? 2.312 8.953 1.332 1.00 94.19 77 ARG A CA 1
ATOM 586 C C . ARG A 1 77 ? 2.100 7.669 2.133 1.00 94.19 77 ARG A C 1
ATOM 588 O O . ARG A 1 77 ? 1.313 7.678 3.074 1.00 94.19 77 ARG A O 1
ATOM 595 N N . VAL A 1 78 ? 2.810 6.595 1.792 1.00 95.62 78 VAL A N 1
ATOM 596 C CA . VAL A 1 78 ? 2.742 5.319 2.523 1.00 95.62 78 VAL A CA 1
ATOM 597 C C . VAL A 1 78 ? 3.331 5.466 3.931 1.00 95.62 78 VAL A C 1
ATOM 599 O O . VAL A 1 78 ? 2.724 5.028 4.904 1.00 95.62 78 VAL A O 1
ATOM 602 N N . GLU A 1 79 ? 4.463 6.155 4.070 1.00 96.19 79 GLU A N 1
ATOM 603 C CA . GLU A 1 79 ? 5.069 6.439 5.376 1.00 96.19 79 GLU A CA 1
ATOM 604 C C . GLU A 1 79 ? 4.188 7.335 6.249 1.00 96.19 79 GLU A C 1
ATOM 606 O O . GLU A 1 79 ? 4.145 7.161 7.466 1.00 96.19 79 GLU A O 1
ATOM 611 N N . ARG A 1 80 ? 3.476 8.296 5.644 1.00 94.88 80 ARG A N 1
ATOM 612 C CA . ARG A 1 80 ? 2.514 9.130 6.370 1.00 94.88 80 ARG A CA 1
ATOM 613 C C . ARG A 1 80 ? 1.409 8.277 6.986 1.00 94.88 80 ARG A C 1
ATOM 615 O O . ARG A 1 80 ? 1.136 8.458 8.159 1.00 94.88 80 ARG A O 1
ATOM 622 N N . LEU A 1 81 ? 0.860 7.300 6.263 1.00 94.50 81 LEU A N 1
ATOM 623 C CA . LEU A 1 81 ? -0.165 6.412 6.827 1.00 94.50 81 LEU A CA 1
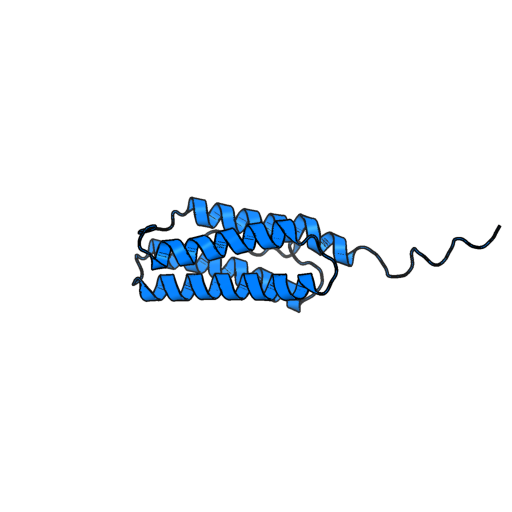ATOM 624 C C . LEU A 1 81 ? 0.321 5.655 8.062 1.00 94.50 81 LEU A C 1
ATOM 626 O O . LEU A 1 81 ? -0.412 5.560 9.040 1.00 94.50 81 LEU A O 1
ATOM 630 N N . LEU A 1 82 ? 1.557 5.149 8.041 1.00 95.62 82 LEU A N 1
ATOM 631 C CA . LEU A 1 82 ? 2.136 4.492 9.213 1.00 95.62 82 LEU A CA 1
ATOM 632 C C . LEU A 1 82 ? 2.318 5.474 10.382 1.00 95.62 82 LEU A C 1
ATOM 634 O O . LEU A 1 82 ? 2.008 5.131 11.521 1.00 95.62 82 LEU A O 1
ATOM 638 N N . ARG A 1 83 ? 2.792 6.698 10.114 1.00 96.00 83 ARG A N 1
ATOM 639 C CA . ARG A 1 83 ? 2.952 7.728 11.154 1.00 96.00 83 ARG A CA 1
ATOM 640 C C . ARG A 1 83 ? 1.618 8.139 11.769 1.00 96.00 83 ARG A C 1
ATOM 642 O O . ARG A 1 83 ? 1.518 8.145 12.990 1.00 96.00 83 ARG A O 1
ATOM 649 N N . ASP A 1 84 ? 0.616 8.424 10.944 1.00 93.88 84 ASP A N 1
ATOM 650 C CA . ASP A 1 84 ? -0.710 8.860 11.389 1.00 93.88 84 ASP A CA 1
ATOM 651 C C . ASP A 1 84 ? -1.428 7.724 12.155 1.00 93.88 84 ASP A C 1
ATOM 653 O O . ASP A 1 84 ? -2.154 7.958 13.122 1.00 93.88 84 ASP A O 1
ATOM 657 N N . TRP A 1 85 ? -1.173 6.462 11.780 1.00 93.44 85 TRP A N 1
ATOM 658 C CA . TRP A 1 85 ? -1.613 5.289 12.543 1.00 93.44 85 TRP A CA 1
ATOM 659 C C . TRP A 1 85 ? -0.927 5.197 13.913 1.00 93.44 85 TRP A C 1
ATOM 661 O O . TRP A 1 85 ? -1.582 4.946 14.930 1.00 93.44 85 TRP A O 1
ATOM 671 N N . HIS A 1 86 ? 0.394 5.406 13.968 1.00 93.50 86 HIS A N 1
ATOM 672 C CA . HIS A 1 86 ? 1.168 5.397 15.213 1.00 93.50 86 HIS A CA 1
ATOM 673 C C . HIS A 1 86 ? 0.759 6.507 16.180 1.00 93.50 86 HIS A C 1
ATOM 675 O O . HIS A 1 86 ? 0.637 6.239 17.373 1.00 93.50 86 HIS A O 1
ATOM 681 N N . SER A 1 87 ? 0.522 7.721 15.680 1.00 93.00 87 SER A N 1
ATOM 682 C CA . SER A 1 87 ? 0.076 8.853 16.500 1.00 93.00 87 SER A CA 1
ATOM 683 C C . SER A 1 87 ? -1.371 8.709 16.980 1.00 93.00 87 SER A C 1
ATOM 685 O O . SER A 1 87 ? -1.774 9.397 17.915 1.00 93.00 87 SER A O 1
ATOM 687 N N . GLY A 1 88 ? -2.151 7.812 16.366 1.00 90.44 88 GLY A N 1
ATOM 688 C CA . GLY A 1 88 ? -3.582 7.671 16.626 1.00 90.44 88 GLY A CA 1
ATOM 689 C C . GLY A 1 88 ? -4.432 8.755 15.957 1.00 90.44 88 GLY A C 1
ATOM 690 O O . GLY A 1 88 ? -5.642 8.781 16.166 1.00 90.44 88 GLY A O 1
ATOM 691 N N . GLU A 1 89 ? -3.827 9.619 15.134 1.00 88.56 89 GLU A N 1
ATOM 692 C CA . GLU A 1 89 ? -4.540 10.605 14.310 1.00 88.56 89 GLU A CA 1
ATOM 693 C C . GLU A 1 89 ? -5.428 9.927 13.258 1.00 88.56 89 GLU A C 1
ATOM 695 O O . GLU A 1 89 ? -6.452 10.482 12.858 1.00 88.56 89 GLU A O 1
ATOM 700 N N . LEU A 1 90 ? -5.063 8.708 12.848 1.00 85.19 90 LEU A N 1
ATOM 701 C CA . LEU A 1 90 ? -5.817 7.892 11.906 1.00 85.19 90 LEU A CA 1
ATOM 702 C C . LEU A 1 90 ? -6.375 6.634 12.595 1.00 85.19 90 LEU A C 1
ATOM 704 O O . LEU A 1 90 ? -5.719 5.592 12.596 1.00 85.19 90 LEU A O 1
ATOM 708 N N . PRO A 1 91 ? -7.589 6.691 13.177 1.00 78.94 91 PRO A N 1
ATOM 709 C CA . PRO A 1 91 ? -8.188 5.544 13.865 1.00 78.94 91 PRO A CA 1
ATOM 710 C C . PRO A 1 91 ? -8.639 4.437 12.900 1.00 78.94 91 PRO A C 1
ATOM 712 O O . PRO A 1 91 ? -8.754 3.279 13.296 1.00 78.94 91 PRO A O 1
ATOM 715 N N . VAL A 1 92 ? -8.903 4.786 11.636 1.00 83.56 92 VAL A N 1
ATOM 716 C CA . VAL A 1 92 ? -9.302 3.872 10.559 1.00 83.56 92 VAL A CA 1
ATOM 717 C C . VAL A 1 92 ? -8.649 4.340 9.263 1.00 83.56 92 VAL A C 1
ATOM 719 O O . VAL A 1 92 ? -8.665 5.532 8.968 1.00 83.56 92 VAL A O 1
ATOM 722 N N . ILE A 1 93 ? -8.128 3.408 8.464 1.00 85.94 93 ILE A N 1
ATOM 723 C CA . ILE A 1 93 ? -7.746 3.691 7.078 1.00 85.94 93 ILE A CA 1
ATOM 724 C C . ILE A 1 93 ? -8.936 3.349 6.194 1.00 85.94 93 ILE A C 1
ATOM 726 O O . ILE A 1 93 ? -9.376 2.201 6.132 1.00 85.94 93 ILE A O 1
ATOM 730 N N . ASP A 1 94 ? -9.477 4.353 5.514 1.00 89.75 94 ASP A N 1
ATOM 731 C CA . ASP A 1 94 ? -10.604 4.148 4.623 1.00 89.75 94 ASP A CA 1
ATOM 732 C C . ASP A 1 94 ? -10.194 3.356 3.366 1.00 89.75 94 ASP A C 1
ATOM 734 O O . ASP A 1 94 ? -9.070 3.432 2.856 1.00 89.75 94 ASP A O 1
ATOM 738 N N . ARG A 1 95 ? -11.148 2.600 2.819 1.00 92.88 95 ARG A N 1
ATOM 739 C CA . ARG A 1 95 ? -10.915 1.795 1.616 1.00 92.88 95 ARG A CA 1
ATOM 740 C C . ARG A 1 95 ? -10.520 2.647 0.403 1.00 92.88 95 ARG A C 1
ATOM 742 O O . ARG A 1 95 ? -9.761 2.176 -0.443 1.00 92.88 95 ARG A O 1
ATOM 749 N N . SER A 1 96 ? -10.995 3.891 0.294 1.00 93.75 96 SER A N 1
ATOM 750 C CA . SER A 1 96 ? -10.609 4.788 -0.807 1.00 93.75 96 SER A CA 1
ATOM 751 C C . SER A 1 96 ? -9.134 5.195 -0.763 1.00 93.75 96 SER A C 1
ATOM 753 O O . SER A 1 96 ? -8.515 5.339 -1.818 1.00 93.75 96 SER A O 1
ATOM 755 N N . THR A 1 97 ? -8.538 5.292 0.421 1.00 93.88 97 THR A N 1
ATOM 756 C CA . THR A 1 97 ? -7.111 5.525 0.625 1.00 93.88 97 THR A CA 1
ATOM 757 C C . THR A 1 97 ? -6.309 4.348 0.080 1.00 93.88 97 THR A C 1
ATOM 759 O O . THR A 1 97 ? -5.391 4.557 -0.718 1.00 93.88 97 THR A O 1
ATOM 762 N N . LEU A 1 98 ? -6.708 3.112 0.398 1.00 95.19 98 LEU A N 1
ATOM 763 C CA . LEU A 1 98 ? -6.070 1.906 -0.144 1.00 95.19 98 LEU A CA 1
ATOM 764 C C . LEU A 1 98 ? -6.240 1.793 -1.668 1.00 95.19 98 LEU A C 1
ATOM 766 O O . LEU A 1 98 ? -5.274 1.503 -2.372 1.00 95.19 98 LEU A O 1
ATOM 770 N N . LEU A 1 99 ? -7.427 2.100 -2.202 1.00 95.81 99 LEU A N 1
ATOM 771 C CA . LEU A 1 99 ? -7.668 2.155 -3.652 1.00 95.81 99 LEU A CA 1
ATOM 772 C C . LEU A 1 99 ? -6.799 3.215 -4.338 1.00 95.81 99 LEU A C 1
ATOM 774 O O . LEU A 1 99 ? -6.260 2.977 -5.419 1.00 95.81 99 LEU A O 1
ATOM 778 N N . SER A 1 100 ? -6.627 4.380 -3.709 1.00 95.50 100 SER A N 1
ATOM 779 C CA . SER A 1 100 ? -5.767 5.435 -4.240 1.00 95.50 100 SER A CA 1
ATOM 780 C C . SER A 1 100 ? -4.295 5.025 -4.251 1.00 95.50 100 SER A C 1
ATOM 782 O O . SER A 1 100 ? -3.593 5.406 -5.190 1.00 95.50 100 SER A O 1
ATOM 784 N N . LEU A 1 101 ? -3.830 4.270 -3.251 1.00 96.12 101 LEU A N 1
ATOM 785 C CA . LEU A 1 101 ? -2.482 3.698 -3.245 1.00 96.12 101 LEU A CA 1
ATOM 786 C C . LEU A 1 101 ? -2.323 2.639 -4.337 1.00 96.12 101 LEU A C 1
ATOM 788 O O . LEU A 1 101 ? -1.393 2.735 -5.130 1.00 96.12 101 LEU A O 1
ATOM 792 N N . GLY A 1 102 ? -3.266 1.699 -4.450 1.00 95.88 102 GLY A N 1
ATOM 793 C CA . GLY A 1 102 ? -3.238 0.668 -5.492 1.00 95.88 102 GLY A CA 1
ATOM 794 C C . GLY A 1 102 ? -3.196 1.257 -6.900 1.00 95.88 102 GLY A C 1
ATOM 795 O O . GLY A 1 102 ? -2.366 0.860 -7.715 1.00 95.88 102 GLY A O 1
ATOM 796 N N . ARG A 1 103 ? -4.017 2.280 -7.168 1.00 94.75 103 ARG A N 1
ATOM 797 C CA . ARG A 1 103 ? -3.973 3.016 -8.439 1.00 94.75 103 ARG A CA 1
ATOM 798 C C . ARG A 1 103 ? -2.632 3.713 -8.656 1.00 94.75 103 ARG A C 1
ATOM 800 O O . ARG A 1 103 ? -2.080 3.620 -9.743 1.00 94.75 103 ARG A O 1
ATOM 807 N N . GLY A 1 104 ? -2.110 4.394 -7.635 1.00 93.06 104 GLY A N 1
ATOM 808 C CA . GLY A 1 104 ? -0.812 5.069 -7.714 1.00 93.06 104 GLY A CA 1
ATOM 809 C C . GLY A 1 104 ? 0.339 4.107 -8.018 1.00 93.06 104 GLY A C 1
ATOM 810 O O . GLY A 1 104 ? 1.227 4.453 -8.792 1.00 93.06 104 GLY A O 1
ATOM 811 N N . TRP A 1 105 ? 0.288 2.895 -7.463 1.00 94.44 105 TRP A N 1
ATOM 812 C CA . TRP A 1 105 ? 1.263 1.842 -7.731 1.00 94.44 105 TRP A CA 1
ATOM 813 C C . TRP A 1 105 ? 1.164 1.300 -9.159 1.00 94.44 105 TRP A C 1
ATOM 815 O O . TRP A 1 105 ? 2.163 1.255 -9.866 1.00 94.44 105 TRP A O 1
ATOM 825 N N . ILE A 1 106 ? -0.040 0.959 -9.629 1.00 92.88 106 ILE A N 1
ATOM 826 C CA . ILE A 1 106 ? -0.256 0.488 -11.010 1.00 92.88 106 ILE A CA 1
ATOM 827 C C . ILE A 1 106 ? 0.187 1.547 -12.029 1.00 92.88 106 ILE A C 1
ATOM 829 O O . ILE A 1 106 ? 0.848 1.240 -13.020 1.00 92.88 106 ILE A O 1
ATOM 833 N N . ASP A 1 107 ? -0.142 2.809 -11.759 1.00 90.06 107 ASP A N 1
ATOM 834 C CA . ASP A 1 107 ? 0.270 3.940 -12.580 1.00 90.06 107 ASP A CA 1
ATOM 835 C C . ASP A 1 107 ? 1.796 4.116 -12.627 1.00 90.06 107 ASP A C 1
ATOM 837 O O . ASP A 1 107 ? 2.313 4.599 -13.637 1.00 90.06 107 ASP A O 1
ATOM 841 N N . HIS A 1 108 ? 2.506 3.781 -11.544 1.00 88.38 108 HIS A N 1
ATOM 842 C CA . HIS A 1 108 ? 3.970 3.790 -11.475 1.00 88.38 108 HIS A CA 1
ATOM 843 C C . HIS A 1 108 ? 4.564 2.707 -12.384 1.00 88.38 108 HIS A C 1
ATOM 845 O O . HIS A 1 108 ? 5.340 3.047 -13.280 1.00 88.38 108 HIS A O 1
ATOM 851 N N . ILE A 1 109 ? 4.095 1.460 -12.251 1.00 89.38 109 ILE A N 1
ATOM 852 C CA . ILE A 1 109 ? 4.516 0.317 -13.081 1.00 89.38 109 ILE A CA 1
ATOM 853 C C . ILE A 1 109 ? 4.366 0.652 -14.573 1.00 89.38 109 ILE A C 1
ATOM 855 O O . ILE A 1 109 ? 5.329 0.610 -15.343 1.00 89.38 109 ILE A O 1
ATOM 859 N N . GLY A 1 110 ? 3.154 1.052 -14.980 1.00 80.69 110 GLY A N 1
ATOM 860 C CA . GLY A 1 110 ? 2.818 1.246 -16.391 1.00 80.69 110 GLY A CA 1
ATOM 861 C C . GLY A 1 110 ? 3.493 2.452 -17.050 1.00 80.69 110 GLY A C 1
ATOM 862 O O . GLY A 1 110 ? 3.750 2.426 -18.252 1.00 80.69 110 GLY A O 1
ATOM 863 N N . ARG A 1 111 ? 3.788 3.523 -16.300 1.00 70.75 111 ARG A N 1
ATOM 864 C CA . ARG A 1 111 ? 4.388 4.739 -16.877 1.00 70.75 111 ARG A CA 1
ATOM 865 C C . ARG A 1 111 ? 5.907 4.702 -16.970 1.00 70.75 111 ARG A C 1
ATOM 867 O O . ARG A 1 111 ? 6.454 5.494 -17.732 1.00 70.75 111 ARG A O 1
ATOM 874 N N . ARG A 1 112 ? 6.590 3.896 -16.155 1.00 64.31 112 ARG A N 1
ATOM 875 C CA . ARG A 1 112 ? 8.016 4.135 -15.869 1.00 64.31 112 ARG A CA 1
ATOM 876 C C . ARG A 1 112 ? 8.904 2.935 -16.081 1.00 64.31 112 ARG A C 1
ATOM 878 O O . ARG A 1 112 ? 9.972 3.085 -16.659 1.00 64.31 112 ARG A O 1
ATOM 885 N N . GLU A 1 113 ? 8.457 1.763 -15.670 1.00 67.25 113 GLU A N 1
ATOM 886 C CA . GLU A 1 113 ? 9.315 0.583 -15.708 1.00 67.25 113 GLU A CA 1
ATOM 887 C C . GLU A 1 113 ? 9.158 -0.204 -17.007 1.00 67.25 113 GLU A C 1
ATOM 889 O O . GLU A 1 113 ? 10.154 -0.634 -17.580 1.00 67.25 113 GLU A O 1
ATOM 894 N N . ALA A 1 114 ? 7.946 -0.253 -17.570 1.00 56.44 114 ALA A N 1
ATOM 895 C CA . ALA A 1 114 ? 7.720 -0.828 -18.898 1.00 56.44 114 ALA A CA 1
ATOM 896 C C . ALA A 1 114 ? 8.486 -0.086 -20.020 1.00 56.44 114 ALA A C 1
ATOM 898 O O . ALA A 1 114 ? 8.874 -0.693 -21.015 1.00 56.44 114 ALA A O 1
ATOM 899 N N . TYR A 1 115 ? 8.736 1.221 -19.863 1.00 48.12 115 TYR A N 1
ATOM 900 C CA . TYR A 1 115 ? 9.527 2.013 -20.817 1.00 48.12 115 TYR A CA 1
ATOM 901 C C . TYR A 1 115 ? 11.044 1.877 -20.609 1.00 48.12 115 TYR A C 1
ATOM 903 O O . TYR A 1 115 ? 11.792 1.990 -21.579 1.00 48.12 115 TYR A O 1
ATOM 911 N N . GLY A 1 116 ? 11.507 1.614 -19.381 1.00 49.72 116 GLY A N 1
ATOM 912 C CA . GLY A 1 116 ? 12.933 1.488 -19.055 1.00 49.72 116 GLY A CA 1
ATOM 913 C C . GLY A 1 116 ? 13.610 0.253 -19.660 1.00 49.72 116 GLY A C 1
ATOM 914 O O . GLY A 1 116 ? 14.805 0.293 -19.930 1.00 49.72 116 GLY A O 1
ATOM 915 N N . GLN A 1 117 ? 12.854 -0.817 -19.937 1.00 51.53 117 GLN A N 1
ATOM 916 C CA . GLN A 1 117 ? 13.365 -2.019 -20.614 1.00 51.53 117 GLN A CA 1
ATOM 917 C C . GLN A 1 117 ? 13.220 -2.004 -22.143 1.00 51.53 117 GLN A C 1
ATOM 919 O O . GLN A 1 117 ? 13.817 -2.834 -22.825 1.00 51.53 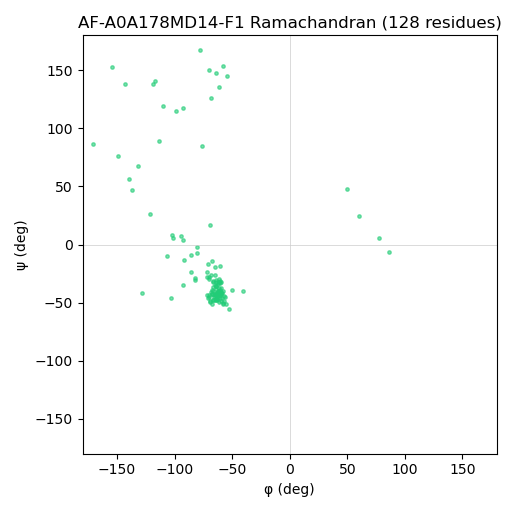117 GLN A O 1
ATOM 924 N N . ALA A 1 118 ? 12.433 -1.084 -22.708 1.00 43.28 118 ALA A N 1
ATOM 925 C CA . ALA A 1 118 ? 12.094 -1.099 -24.133 1.00 43.28 118 ALA A CA 1
ATOM 926 C C . ALA A 1 118 ? 13.179 -0.506 -25.058 1.00 43.28 118 ALA A C 1
ATOM 928 O O . ALA A 1 118 ? 13.006 -0.518 -26.277 1.00 43.28 118 ALA A O 1
ATOM 929 N N . LEU A 1 119 ? 14.291 0.011 -24.521 1.00 43.81 119 LEU A N 1
ATOM 930 C CA . LEU A 1 119 ? 15.420 0.485 -25.325 1.00 43.81 119 LEU A CA 1
ATOM 931 C C . LEU A 1 119 ? 16.526 -0.583 -25.381 1.00 43.81 119 LEU A C 1
ATOM 933 O O . LEU A 1 119 ? 17.135 -0.872 -24.350 1.00 43.81 119 LEU A O 1
ATOM 937 N N . PRO A 1 120 ? 16.835 -1.157 -26.561 1.00 42.78 120 PRO A N 1
ATOM 938 C CA . PRO A 1 120 ? 18.030 -1.973 -26.714 1.00 42.78 120 PRO A CA 1
ATOM 939 C C . PRO A 1 120 ? 19.290 -1.110 -26.498 1.00 42.78 120 PRO A C 1
ATOM 941 O O . PRO A 1 120 ? 19.294 0.065 -26.876 1.00 42.78 120 PRO A O 1
ATOM 944 N N . PRO A 1 121 ? 20.386 -1.674 -25.957 1.00 45.78 121 PRO A N 1
ATOM 945 C CA . PRO A 1 121 ? 21.627 -0.948 -25.658 1.00 45.78 121 PRO A CA 1
ATOM 946 C C . PRO A 1 121 ? 22.433 -0.471 -26.890 1.00 45.78 121 PRO A C 1
ATOM 948 O O . PRO A 1 121 ? 23.599 -0.118 -26.749 1.00 45.78 121 PRO A O 1
ATOM 951 N N . ASP A 1 122 ? 21.844 -0.419 -28.090 1.00 50.59 122 ASP A N 1
ATOM 952 C CA . ASP A 1 122 ? 22.555 -0.129 -29.347 1.00 50.59 122 ASP A CA 1
ATOM 953 C C . ASP A 1 122 ? 21.808 0.840 -30.288 1.00 50.59 122 ASP A C 1
ATOM 955 O O . ASP A 1 122 ? 21.672 0.617 -31.487 1.00 50.59 122 ASP A O 1
ATOM 959 N N . ALA A 1 123 ? 21.288 1.952 -29.765 1.00 48.09 123 ALA A N 1
ATOM 960 C CA . ALA A 1 123 ? 20.800 3.049 -30.619 1.00 48.09 123 ALA A CA 1
ATOM 961 C C . ALA A 1 123 ? 21.785 4.232 -30.714 1.00 48.09 123 ALA A C 1
ATOM 963 O O . ALA A 1 123 ? 21.475 5.249 -31.335 1.00 48.09 123 ALA A O 1
ATOM 964 N N . SER A 1 124 ? 22.979 4.101 -30.126 1.00 47.41 124 SER A N 1
ATOM 965 C CA . SER A 1 124 ? 23.984 5.174 -30.056 1.00 47.41 124 SER A CA 1
ATOM 966 C C . SER A 1 124 ? 25.183 4.968 -30.989 1.00 47.41 124 SER A C 1
ATOM 968 O O . SER A 1 124 ? 25.983 5.889 -31.136 1.00 47.41 124 SER A O 1
ATOM 970 N N . ALA A 1 125 ? 25.341 3.800 -31.625 1.00 47.62 125 ALA A N 1
ATOM 971 C CA . ALA A 1 125 ? 26.586 3.454 -32.319 1.00 47.62 125 ALA A CA 1
ATOM 972 C C . ALA A 1 125 ? 26.637 3.796 -33.819 1.00 47.62 125 ALA A C 1
ATOM 974 O O . ALA A 1 125 ? 27.637 3.492 -34.462 1.00 47.62 125 ALA A O 1
ATOM 975 N N . ASN A 1 126 ? 25.624 4.450 -34.405 1.00 42.88 126 ASN A N 1
ATOM 976 C CA . ASN A 1 126 ? 25.645 4.743 -35.845 1.00 42.88 126 ASN A CA 1
ATOM 977 C C . ASN A 1 126 ? 25.291 6.197 -36.190 1.00 42.88 126 ASN A C 1
ATOM 979 O O . ASN A 1 126 ? 24.262 6.498 -36.792 1.00 42.88 126 ASN A O 1
ATOM 983 N N . ARG A 1 127 ? 26.175 7.123 -35.801 1.00 42.59 127 ARG A N 1
ATOM 984 C CA . ARG A 1 127 ? 26.283 8.461 -36.409 1.00 42.59 127 ARG A CA 1
ATOM 985 C C . ARG A 1 127 ? 27.743 8.885 -36.561 1.00 42.59 127 ARG A C 1
ATOM 987 O O . ARG A 1 127 ? 28.129 9.931 -36.064 1.00 42.59 127 ARG A O 1
ATOM 994 N N . LEU A 1 128 ? 28.545 8.085 -37.256 1.00 48.47 128 LEU A N 1
ATOM 995 C CA . LEU A 1 128 ? 29.787 8.546 -37.887 1.00 48.47 128 LEU A CA 1
ATOM 996 C C . LEU A 1 128 ? 30.043 7.723 -39.155 1.00 48.47 128 LEU A C 1
ATOM 998 O O . LEU A 1 128 ? 30.866 6.817 -39.154 1.00 48.47 128 LEU A O 1
ATOM 1002 N N . ALA A 1 129 ? 29.300 8.029 -40.219 1.00 43.75 129 ALA A N 1
ATOM 1003 C CA . ALA A 1 129 ? 29.703 7.788 -41.606 1.00 43.75 129 ALA A CA 1
ATOM 1004 C C . ALA A 1 129 ? 28.697 8.464 -42.552 1.00 43.75 129 ALA A C 1
ATOM 1006 O O . ALA A 1 129 ? 27.719 7.827 -42.929 1.00 43.75 129 ALA A O 1
ATOM 1007 N N . VAL A 1 130 ? 28.908 9.750 -42.860 1.00 46.75 130 VAL A N 1
ATOM 1008 C CA . VAL A 1 130 ? 29.046 10.321 -44.221 1.00 46.75 130 VAL A CA 1
ATOM 1009 C C . VAL A 1 130 ? 29.815 11.629 -44.075 1.00 46.75 130 VAL A C 1
ATOM 1011 O O . VAL A 1 130 ? 29.400 12.446 -43.223 1.00 46.75 130 VAL A O 1
#

Radius of gyration: 17.66 Å; Cα contacts (8 Å, |Δi|>4): 91; chains: 1; bounding box: 42×24×61 Å

InterPro domains:
  IPR035938 Hemerythrin-like superfamily [G3DSA:1.20.120.50] (1-118)
  IPR035938 Hemerythrin-like superfamily [SSF47188] (3-109)

Solvent-accessible surface area (backbone atoms only — not comparable to full-atom values): 7740 Å² total; per-residue (Å²): 130,50,63,78,94,51,81,87,69,52,50,88,43,73,69,59,42,50,53,54,48,50,49,41,49,42,46,29,47,49,53,48,40,58,75,69,66,49,59,70,71,57,52,49,52,47,44,53,50,40,39,53,49,53,53,51,55,48,56,59,43,65,77,66,86,53,77,59,69,58,52,50,53,55,47,52,52,51,46,44,53,46,50,34,44,72,74,54,79,40,85,68,84,55,70,67,58,50,38,52,48,43,50,53,51,54,52,46,46,68,70,51,47,48,58,68,64,70,61,71,100,74,83,78,83,82,85,85,88,133

Sequence (130 aa):
MIAIWDNRLSVGDAGIDAEHRLVLNLLNELDVVFAVAAPRVVVEKALEALVRAVSRHFARDASADGPVRTHMAYQARVERLLRDWHSGELPVIDRSTLLSLGRGWIDHIGRREAYGQALPPDASANRLAV

Foldseek 3Di:
DQDDDDCVLDLPDPVLSVLLVQLVVLLVVLVVCQVVVHPLVVNLVSLVSNLVSLVVSVVVCVVPPFDNPLSVVLSVLSVVVSVCSVVVVDVGDDNVSSNVSSVSSSCCSVPTSSVVPPDDPPPPPPDPDD

Secondary structure (DSSP, 8-state):
------GGG--S-HHHHHHHHHHHHHHHHHHHHHHTT--HHHHHHHHHHHHHHHHHHHHHHTTTT--HHHHHHHHHHHHHHHHHHHHTS-S---HHHHHHHHHHHHHHIIIIIHHHSSS-S-SSS-----

pLDDT: mean 83.64, std 17.3, range [42.59, 98.25]

Mean predicted aligned error: 8.18 Å

Nearest PDB structures (foldseek):
  7tuy-assembly1_R  TM=5.896E-01  e=2.418E+00  Homo sapiens
  2hfi-assembly1_A  TM=4.992E-01  e=2.063E+00  Bacillus subtilis
  2im8-assembly1_A  TM=4.445E-01  e=2.063E+00  Bacillus subtilis
  5k2c-assembly1_A  TM=5.951E-01  e=7.766E+00  unclassified